Protein AF-A0A2V8MSC4-F1 (afdb_monomer_lite)

Foldseek 3Di:
DAWADDDPDPDIDGVVVVVVVVVQVVVLLVLLVVCVVVVHDLVRCQVPDDRPPVPPPDDFDPPCVTPSNVSVVSCVVVVD

pLDDT: mean 94.14, std 4.84, range [71.0, 98.19]

Radius of gyration: 14.25 Å; chains: 1; bounding box: 31×23×41 Å

Secondary structure (DSSP, 8-state):
---EE-SS-S-EE-HHHHHHHHHHHHHHHHHHHHHHHTT--HHHHHHH----TTSTT----SGGGHHHHHHHHHHHHHT-

Sequence (80 aa):
VDVIITGHSNTTMTPADLKEYADFNNDFVTWVQGEIKAGKTVDQAAMEYKIPDKYKGYTVSTFFGGIKGNIETAYKELKK

Structure (mmCIF, N/CA/C/O backbone):
data_AF-A0A2V8MSC4-F1
#
_entry.id   AF-A0A2V8MSC4-F1
#
loop_
_atom_site.group_PDB
_atom_site.id
_atom_site.type_symbol
_atom_site.label_atom_id
_atom_site.label_alt_id
_atom_site.label_comp_id
_atom_site.label_asym_id
_atom_site.label_entity_id
_atom_site.label_seq_id
_atom_site.pdbx_PDB_ins_code
_atom_site.Cartn_x
_atom_site.Cartn_y
_atom_site.Cartn_z
_atom_site.occupancy
_atom_site.B_iso_or_equiv
_atom_site.au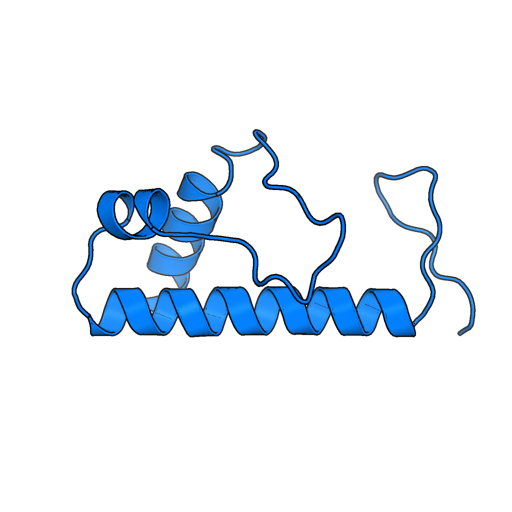th_seq_id
_atom_site.auth_comp_id
_atom_site.auth_asym_id
_atom_site.auth_atom_id
_atom_site.pdbx_PDB_model_num
ATOM 1 N N . VAL A 1 1 ? 1.055 -3.015 -25.869 1.00 75.44 1 VAL A N 1
ATOM 2 C CA . VAL A 1 1 ? 1.654 -1.785 -25.303 1.00 75.44 1 VAL A CA 1
ATOM 3 C C . VAL A 1 1 ? 2.838 -2.263 -24.513 1.00 75.44 1 VAL A C 1
ATOM 5 O O . VAL A 1 1 ? 2.618 -3.101 -23.655 1.00 75.44 1 VAL A O 1
ATOM 8 N N . ASP A 1 2 ? 4.042 -1.799 -24.827 1.00 87.62 2 ASP A N 1
ATOM 9 C CA . ASP A 1 2 ? 5.266 -2.440 -24.315 1.00 87.62 2 ASP A CA 1
ATOM 10 C C . ASP A 1 2 ? 5.993 -1.563 -23.292 1.00 87.62 2 ASP A C 1
ATOM 12 O O . ASP A 1 2 ? 6.709 -2.065 -22.431 1.00 87.62 2 ASP A O 1
ATOM 16 N N . VAL A 1 3 ? 5.750 -0.251 -23.349 1.00 94.00 3 VAL A N 1
ATOM 17 C CA . VAL A 1 3 ? 6.319 0.746 -22.444 1.00 94.00 3 VAL A CA 1
ATOM 18 C C . VAL A 1 3 ? 5.216 1.694 -21.997 1.00 94.00 3 VAL A C 1
ATOM 20 O O . VAL A 1 3 ? 4.414 2.169 -22.802 1.00 94.00 3 VAL A O 1
ATOM 23 N N . ILE A 1 4 ? 5.195 1.974 -20.702 1.00 94.12 4 ILE A N 1
ATOM 24 C CA . ILE A 1 4 ? 4.303 2.915 -20.039 1.00 94.12 4 ILE A CA 1
ATOM 25 C C . ILE A 1 4 ? 5.171 4.046 -19.487 1.00 94.12 4 ILE A C 1
ATOM 27 O O . ILE A 1 4 ? 6.108 3.810 -18.722 1.00 94.12 4 ILE A O 1
ATOM 31 N N . ILE A 1 5 ? 4.863 5.282 -19.877 1.00 93.88 5 ILE A N 1
ATOM 32 C CA . ILE A 1 5 ? 5.504 6.484 -19.336 1.00 93.88 5 ILE A CA 1
ATOM 33 C C . ILE A 1 5 ? 4.720 6.899 -18.091 1.00 93.88 5 ILE 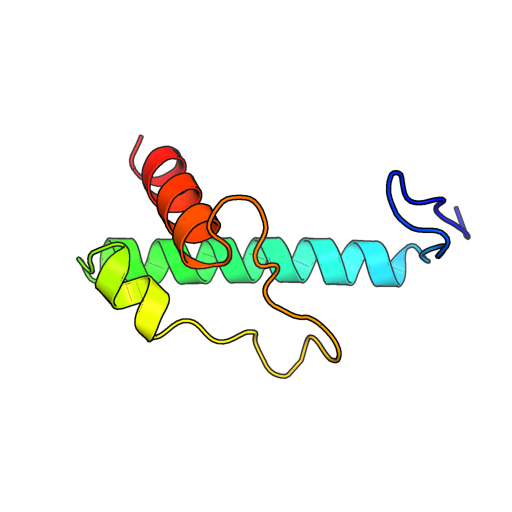A C 1
ATOM 35 O O . ILE A 1 5 ? 3.513 7.130 -18.165 1.00 93.88 5 ILE A O 1
ATOM 39 N N . THR A 1 6 ? 5.388 6.954 -16.940 1.00 91.12 6 THR A N 1
ATOM 40 C CA . THR A 1 6 ? 4.745 7.307 -15.668 1.00 91.12 6 THR A CA 1
ATOM 41 C C . THR A 1 6 ? 4.630 8.828 -15.506 1.00 91.12 6 THR A C 1
ATOM 43 O O . THR A 1 6 ? 5.401 9.585 -16.089 1.00 91.12 6 THR A O 1
ATOM 46 N N . GLY A 1 7 ? 3.643 9.299 -14.735 1.00 90.38 7 GLY A N 1
ATOM 47 C CA . GLY A 1 7 ? 3.343 10.736 -14.640 1.00 90.38 7 GLY A CA 1
ATOM 48 C C . GLY A 1 7 ? 4.264 11.551 -13.722 1.00 90.38 7 GLY A C 1
ATOM 49 O O . GLY A 1 7 ? 4.381 12.755 -13.906 1.00 90.38 7 GLY A O 1
ATOM 50 N N . HIS A 1 8 ? 4.903 10.916 -12.733 1.00 87.88 8 HIS A N 1
ATOM 51 C CA . HIS A 1 8 ? 5.711 11.595 -11.702 1.00 87.88 8 HIS A CA 1
ATOM 52 C C . HIS A 1 8 ? 7.035 10.868 -11.409 1.00 87.88 8 HIS A C 1
ATOM 54 O O . HIS A 1 8 ? 7.586 10.985 -10.316 1.00 87.88 8 HIS A O 1
ATOM 60 N N . SER A 1 9 ? 7.545 10.098 -12.371 1.00 84.12 9 SER A N 1
ATOM 61 C CA . SER A 1 9 ? 8.874 9.493 -12.298 1.00 84.12 9 SER A CA 1
ATOM 62 C C . SER A 1 9 ? 9.564 9.589 -13.654 1.00 84.12 9 SER A C 1
ATOM 64 O O . SER A 1 9 ? 8.924 9.539 -14.701 1.00 84.12 9 SER A O 1
ATOM 66 N N . ASN A 1 10 ? 10.894 9.684 -13.630 1.00 87.75 10 ASN A N 1
ATOM 67 C CA . ASN A 1 10 ? 11.722 9.588 -14.834 1.00 87.75 10 ASN A CA 1
ATOM 68 C C . ASN A 1 10 ? 11.915 8.126 -15.285 1.00 87.75 10 ASN A C 1
ATOM 70 O O . ASN A 1 10 ? 12.661 7.860 -16.225 1.00 87.75 10 ASN A O 1
ATOM 74 N N . THR A 1 11 ? 11.273 7.172 -14.601 1.00 88.06 11 THR A N 1
ATOM 75 C CA . THR A 1 11 ? 11.272 5.751 -14.949 1.00 88.06 11 THR A CA 1
ATOM 76 C C . THR A 1 11 ? 10.060 5.390 -15.800 1.00 88.06 11 THR A C 1
ATOM 78 O O . THR A 1 11 ? 8.946 5.890 -15.608 1.00 88.06 11 THR A O 1
ATOM 81 N N . THR A 1 12 ? 10.277 4.466 -16.727 1.00 92.94 12 THR A N 1
ATOM 82 C CA . THR A 1 12 ? 9.218 3.804 -17.485 1.00 92.94 12 THR A CA 1
ATOM 83 C C . THR A 1 12 ? 8.841 2.483 -16.817 1.00 92.94 12 THR A C 1
ATOM 85 O O . THR A 1 12 ? 9.606 1.935 -16.025 1.00 92.94 12 THR A O 1
ATOM 88 N N . MET A 1 13 ? 7.638 1.996 -17.107 1.00 93.69 13 MET A N 1
ATOM 89 C CA . MET A 1 13 ? 7.127 0.710 -16.633 1.00 93.69 13 MET A CA 1
ATOM 90 C C . MET A 1 13 ? 6.784 -0.186 -17.818 1.00 93.69 13 MET A C 1
ATOM 92 O O . MET A 1 13 ? 6.432 0.289 -18.898 1.00 93.69 13 MET A O 1
ATOM 96 N N . THR A 1 14 ? 6.832 -1.490 -17.602 1.00 96.00 14 THR A N 1
ATOM 97 C CA . THR A 1 14 ? 6.230 -2.486 -18.486 1.00 96.00 14 THR A CA 1
ATOM 98 C C . THR A 1 14 ? 4.780 -2.763 -18.060 1.00 96.00 14 THR A C 1
ATOM 100 O O . THR A 1 14 ? 4.380 -2.443 -16.935 1.00 96.00 14 THR A O 1
ATOM 103 N N . PRO A 1 15 ? 3.956 -3.407 -18.907 1.00 95.94 15 PRO A N 1
ATOM 104 C CA . PRO A 1 15 ? 2.639 -3.889 -18.485 1.00 95.94 15 PRO A CA 1
ATOM 105 C C . PRO A 1 15 ? 2.684 -4.857 -17.297 1.00 95.94 15 PRO A C 1
ATOM 107 O O . PRO A 1 15 ? 1.734 -4.901 -16.517 1.00 95.94 15 PRO A O 1
ATOM 110 N N . ALA A 1 16 ? 3.768 -5.628 -17.155 1.00 95.50 16 ALA A N 1
ATOM 111 C CA . ALA A 1 16 ? 3.948 -6.538 -16.028 1.00 95.50 16 ALA A CA 1
ATOM 112 C C . ALA A 1 16 ? 4.125 -5.763 -14.715 1.00 95.50 16 ALA A C 1
ATOM 114 O O . ALA A 1 16 ? 3.462 -6.088 -13.733 1.00 95.50 16 ALA A O 1
ATOM 115 N N . ASP A 1 17 ? 4.914 -4.684 -14.726 1.00 94.62 17 ASP A N 1
ATOM 116 C CA . ASP A 1 17 ? 5.082 -3.811 -13.557 1.00 94.62 17 ASP A CA 1
ATOM 117 C C . ASP A 1 17 ? 3.756 -3.142 -13.172 1.00 94.62 17 ASP A C 1
ATOM 119 O O . ASP A 1 17 ? 3.422 -3.030 -11.994 1.00 94.62 17 ASP A O 1
ATOM 123 N N . LEU A 1 18 ? 2.956 -2.725 -14.165 1.00 94.31 18 LEU A N 1
ATOM 124 C CA . LEU A 1 18 ? 1.633 -2.151 -13.904 1.00 94.31 18 LEU A CA 1
ATOM 125 C C . LEU A 1 18 ? 0.693 -3.184 -13.277 1.00 94.31 18 LEU A C 1
ATOM 127 O O . LEU A 1 18 ? -0.069 -2.853 -12.367 1.00 94.31 18 LEU A O 1
ATOM 131 N N . LYS A 1 19 ? 0.746 -4.433 -13.748 1.00 96.06 19 LYS A N 1
ATOM 132 C CA . LYS A 1 19 ? -0.017 -5.521 -13.142 1.00 96.06 19 LYS A CA 1
ATOM 133 C C . LYS A 1 19 ? 0.421 -5.769 -11.697 1.00 96.06 19 LYS A C 1
ATOM 135 O O . LYS A 1 19 ? -0.448 -5.876 -10.839 1.00 96.06 19 LYS A O 1
ATOM 140 N N . GLU A 1 20 ? 1.721 -5.815 -11.417 1.00 96.81 20 GLU A N 1
ATOM 141 C CA . GLU A 1 20 ? 2.222 -5.968 -10.047 1.00 96.81 20 GLU A CA 1
ATOM 142 C C . GLU A 1 20 ? 1.758 -4.815 -9.148 1.00 96.81 20 GLU A C 1
ATOM 144 O O . GLU A 1 20 ? 1.293 -5.047 -8.034 1.00 96.81 20 GLU A O 1
ATOM 149 N N . TYR A 1 21 ? 1.791 -3.581 -9.652 1.00 94.81 21 TYR A N 1
ATOM 150 C CA . TYR A 1 21 ? 1.289 -2.420 -8.924 1.00 94.81 21 TYR A CA 1
ATOM 151 C C . TYR A 1 21 ? -0.220 -2.512 -8.640 1.00 94.81 21 TYR A C 1
ATOM 153 O O . TYR A 1 21 ? -0.677 -2.163 -7.549 1.00 94.81 21 TYR A O 1
ATOM 161 N N . ALA A 1 22 ? -1.013 -3.003 -9.595 1.00 96.56 22 ALA A N 1
ATOM 162 C CA . ALA A 1 22 ? -2.437 -3.252 -9.382 1.00 96.56 22 ALA A CA 1
ATOM 163 C C . ALA A 1 22 ? -2.668 -4.355 -8.334 1.00 96.56 22 ALA A C 1
ATOM 165 O O . ALA A 1 22 ? -3.502 -4.191 -7.442 1.00 96.56 22 ALA A O 1
ATOM 166 N N . ASP A 1 23 ? -1.896 -5.442 -8.397 1.00 98.00 23 ASP A N 1
ATOM 167 C CA . ASP A 1 23 ? -1.952 -6.541 -7.430 1.00 98.00 23 ASP A CA 1
ATOM 168 C C . ASP A 1 23 ? -1.571 -6.051 -6.015 1.00 98.00 23 ASP A C 1
ATOM 170 O O . ASP A 1 23 ? -2.261 -6.377 -5.048 1.00 98.00 23 ASP A O 1
ATOM 174 N N . PHE A 1 24 ? -0.563 -5.178 -5.888 1.00 97.62 24 PHE A N 1
ATOM 175 C CA . PHE A 1 24 ? -0.190 -4.535 -4.622 1.00 97.62 24 PHE A CA 1
ATOM 176 C C . PHE A 1 24 ? -1.348 -3.740 -4.011 1.00 97.62 24 PHE A C 1
ATOM 178 O O . PHE A 1 24 ? -1.645 -3.889 -2.824 1.00 97.62 24 PHE A O 1
ATOM 185 N N . ASN A 1 25 ? -2.028 -2.916 -4.812 1.00 96.44 25 ASN A N 1
ATOM 186 C CA . ASN A 1 25 ? -3.162 -2.129 -4.325 1.00 96.44 25 ASN A CA 1
ATOM 187 C C . ASN A 1 25 ? -4.339 -3.025 -3.905 1.00 96.44 25 ASN A C 1
ATOM 189 O O . ASN A 1 25 ? -4.976 -2.761 -2.884 1.00 96.44 25 ASN A O 1
ATOM 193 N N . ASN A 1 26 ? -4.602 -4.107 -4.643 1.00 97.56 26 ASN A N 1
ATOM 194 C CA . ASN A 1 26 ? -5.644 -5.074 -4.292 1.00 97.56 26 ASN A CA 1
ATOM 195 C C . ASN A 1 26 ? -5.342 -5.797 -2.972 1.00 97.56 26 ASN A C 1
ATOM 197 O O . ASN A 1 26 ? -6.233 -5.949 -2.132 1.00 97.56 26 ASN A O 1
ATOM 201 N N . ASP A 1 27 ? -4.091 -6.206 -2.759 1.00 97.81 27 ASP A N 1
ATOM 202 C CA . ASP A 1 27 ? -3.660 -6.822 -1.503 1.00 97.81 27 ASP A CA 1
ATOM 203 C C . ASP A 1 27 ? -3.758 -5.842 -0.333 1.00 97.81 27 ASP A C 1
ATOM 205 O O . ASP A 1 27 ? -4.251 -6.209 0.734 1.00 97.81 27 ASP A O 1
ATOM 209 N N . PHE A 1 28 ? -3.339 -4.588 -0.533 1.00 97.50 28 PHE A N 1
ATOM 210 C CA . PHE A 1 28 ? -3.462 -3.534 0.473 1.00 97.50 28 PHE A CA 1
ATOM 211 C C . PHE A 1 28 ? -4.922 -3.332 0.892 1.00 97.50 28 PHE A C 1
ATOM 213 O O . PHE A 1 28 ? -5.234 -3.361 2.082 1.00 97.50 28 PHE A O 1
ATOM 220 N N . VAL A 1 29 ? -5.835 -3.192 -0.074 1.00 97.12 29 VAL A N 1
ATOM 221 C CA . VAL A 1 29 ? -7.273 -3.044 0.195 1.00 97.12 29 VAL A CA 1
ATOM 222 C C . VAL A 1 29 ? -7.830 -4.276 0.908 1.00 97.12 29 VAL A C 1
ATOM 224 O O . VAL A 1 29 ? -8.550 -4.132 1.894 1.00 97.12 29 VAL A O 1
ATOM 227 N N . THR A 1 30 ? -7.472 -5.481 0.459 1.00 98.00 30 THR A N 1
ATOM 228 C CA . THR A 1 30 ? -7.905 -6.741 1.087 1.00 98.00 30 THR A CA 1
ATOM 229 C C . THR A 1 30 ? -7.449 -6.820 2.543 1.00 98.00 30 THR A C 1
ATOM 231 O O . THR A 1 30 ? -8.231 -7.181 3.426 1.00 98.00 30 THR A O 1
ATOM 234 N N . TRP A 1 31 ? -6.202 -6.435 2.812 1.00 98.19 31 TRP A N 1
ATOM 235 C CA . TRP A 1 31 ? -5.656 -6.384 4.161 1.00 98.19 31 TRP A CA 1
ATOM 236 C C . TRP A 1 31 ? -6.400 -5.359 5.028 1.00 98.19 31 TRP A C 1
ATOM 238 O O . TRP A 1 31 ? -6.878 -5.713 6.104 1.00 98.19 31 TRP A O 1
ATOM 248 N N . VAL A 1 32 ? -6.617 -4.132 4.533 1.00 97.88 32 VAL A N 1
ATOM 249 C CA . VAL A 1 32 ? -7.374 -3.093 5.258 1.00 97.88 32 VAL A CA 1
ATOM 250 C C . VAL A 1 32 ? -8.798 -3.558 5.583 1.00 97.88 32 VAL A C 1
ATOM 252 O O . VAL A 1 32 ? -9.278 -3.356 6.698 1.00 97.88 32 VAL A O 1
ATOM 255 N N . GLN A 1 33 ? -9.484 -4.216 4.644 1.00 97.69 33 GLN A N 1
ATOM 256 C CA . GLN A 1 33 ? -10.807 -4.797 4.897 1.00 97.69 33 GLN A CA 1
ATOM 257 C C . GLN A 1 33 ? -10.773 -5.837 6.026 1.00 97.69 33 GLN A C 1
ATOM 259 O O . GLN A 1 33 ? -11.713 -5.905 6.820 1.00 97.69 33 GLN A O 1
ATOM 264 N N . GLY A 1 34 ? -9.709 -6.640 6.107 1.00 97.94 34 GLY A N 1
ATOM 265 C CA . GLY A 1 34 ? -9.477 -7.576 7.207 1.00 97.94 34 GLY A CA 1
ATOM 266 C C . GLY A 1 34 ? -9.360 -6.867 8.556 1.00 97.94 34 GLY A C 1
ATOM 267 O O . GLY A 1 34 ? -10.049 -7.242 9.503 1.00 97.94 34 GLY A O 1
ATOM 268 N N . GLU A 1 35 ? -8.580 -5.790 8.625 1.00 98.00 35 GLU A N 1
ATOM 269 C CA . GLU A 1 35 ? -8.389 -4.999 9.848 1.00 98.00 35 GLU A CA 1
ATOM 270 C C . GLU A 1 35 ? -9.683 -4.298 10.298 1.00 98.00 35 GLU A C 1
ATOM 272 O O . GLU A 1 35 ? -10.004 -4.269 11.490 1.00 98.00 35 GLU A O 1
ATOM 277 N N . ILE A 1 36 ? -10.482 -3.803 9.343 1.00 97.00 36 ILE A N 1
ATOM 278 C CA . ILE A 1 36 ? -11.818 -3.252 9.607 1.00 97.00 36 ILE A CA 1
ATOM 279 C C . ILE A 1 36 ? -12.733 -4.322 10.208 1.00 97.00 36 ILE A C 1
ATOM 281 O O . ILE A 1 36 ? -13.391 -4.063 11.216 1.00 97.00 36 ILE A O 1
ATOM 285 N N . LYS A 1 37 ? -12.769 -5.522 9.614 1.00 97.00 37 LYS A N 1
ATOM 286 C CA . LYS A 1 37 ? -13.568 -6.654 10.117 1.00 97.00 37 LYS A CA 1
ATOM 287 C C . LYS A 1 37 ? -13.094 -7.126 11.491 1.00 97.00 37 LYS A C 1
ATOM 289 O O . LYS A 1 37 ? -13.918 -7.530 12.303 1.00 97.00 37 LYS A O 1
ATOM 294 N N . ALA A 1 38 ? -11.795 -7.028 11.766 1.00 97.19 38 ALA A N 1
ATOM 295 C CA . ALA A 1 38 ? -11.204 -7.304 13.072 1.00 97.19 38 ALA A CA 1
ATOM 296 C C . ALA A 1 38 ? -11.488 -6.207 14.119 1.00 97.19 38 ALA A C 1
ATOM 298 O O . ALA A 1 38 ? -11.095 -6.352 15.275 1.00 97.19 38 ALA A O 1
ATOM 299 N N . GLY A 1 39 ? -12.159 -5.111 13.742 1.00 96.81 39 GLY A N 1
ATOM 300 C CA . GLY A 1 39 ? -12.538 -4.030 14.653 1.00 96.81 39 GLY A CA 1
ATOM 301 C C . GLY A 1 39 ? -11.384 -3.110 15.058 1.00 96.81 39 GLY A C 1
ATOM 302 O O . GLY A 1 39 ? -11.540 -2.320 15.989 1.00 96.81 39 GLY A O 1
ATOM 303 N N . LYS A 1 40 ? -10.237 -3.183 14.374 1.00 97.75 40 L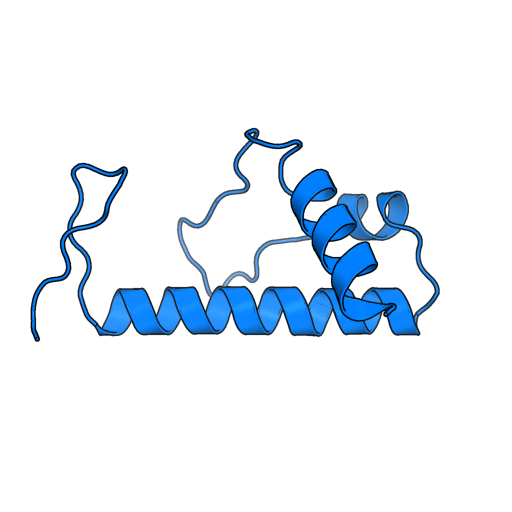YS A N 1
ATOM 304 C CA . LYS A 1 40 ? -9.058 -2.376 14.706 1.00 97.75 40 LYS A CA 1
ATOM 305 C C . LYS A 1 40 ? -9.226 -0.921 14.290 1.00 97.75 40 LYS A C 1
ATOM 307 O O . LYS A 1 40 ? -9.842 -0.612 13.264 1.00 97.75 40 LYS A O 1
ATOM 312 N N . THR A 1 41 ? -8.637 -0.016 15.066 1.00 97.25 41 THR A N 1
ATOM 313 C CA . THR A 1 41 ? -8.531 1.405 14.713 1.00 97.25 41 THR A CA 1
ATOM 314 C C . THR A 1 41 ? -7.463 1.629 13.640 1.00 97.25 41 THR A C 1
ATOM 316 O O . THR A 1 41 ? -6.598 0.783 13.416 1.00 97.25 41 THR A O 1
ATOM 319 N N . VAL A 1 42 ? -7.496 2.797 12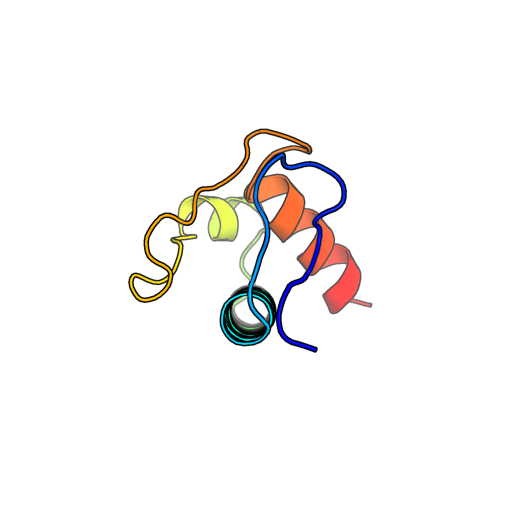.990 1.00 97.25 42 VAL A N 1
ATOM 320 C CA . VAL A 1 42 ? -6.479 3.196 12.000 1.00 97.25 42 VAL A CA 1
ATOM 321 C C . VAL A 1 42 ? -5.071 3.168 12.602 1.00 97.25 42 VAL A C 1
ATOM 323 O O . VAL A 1 42 ? -4.140 2.715 11.945 1.00 97.25 42 VAL A O 1
ATOM 326 N N . ASP A 1 43 ? -4.914 3.612 13.852 1.00 97.31 43 ASP A N 1
ATOM 327 C CA . ASP A 1 43 ? -3.617 3.618 14.537 1.00 97.31 43 ASP A CA 1
ATOM 328 C C . ASP A 1 43 ? -3.088 2.204 14.781 1.00 97.31 43 ASP A C 1
ATOM 330 O O . ASP A 1 43 ? -1.913 1.940 14.540 1.00 97.31 43 ASP A O 1
ATOM 334 N N . GLN A 1 44 ? -3.957 1.285 15.212 1.00 97.94 44 GLN A N 1
ATOM 335 C CA . GLN A 1 44 ? -3.594 -0.119 15.416 1.00 97.94 44 GLN A CA 1
ATOM 336 C C . GLN A 1 44 ? -3.151 -0.767 14.104 1.00 97.94 44 GLN A C 1
ATOM 338 O O . GLN A 1 44 ? -2.052 -1.309 14.033 1.00 97.94 44 GLN A O 1
ATOM 343 N N . ALA A 1 45 ? -3.954 -0.622 13.049 1.00 97.62 45 ALA A N 1
ATOM 344 C CA . ALA A 1 45 ? -3.619 -1.141 11.729 1.00 97.62 45 ALA A CA 1
ATOM 345 C C . ALA A 1 45 ? -2.290 -0.548 11.213 1.00 97.62 45 ALA A C 1
ATOM 347 O O . ALA A 1 45 ? -1.406 -1.276 10.766 1.00 97.62 45 ALA A O 1
ATOM 348 N N . ALA A 1 46 ? -2.091 0.768 11.324 1.00 96.62 46 ALA A N 1
ATOM 349 C CA . ALA A 1 46 ? -0.878 1.423 10.834 1.00 96.62 46 ALA A CA 1
ATOM 350 C C . ALA A 1 46 ? 0.408 0.952 11.533 1.00 96.62 46 ALA A C 1
ATOM 352 O O . ALA A 1 46 ? 1.447 0.881 10.881 1.00 96.62 46 ALA A O 1
ATOM 353 N N . MET A 1 47 ? 0.352 0.616 12.827 1.00 96.31 47 MET A N 1
ATOM 354 C CA . MET A 1 47 ? 1.501 0.055 13.554 1.00 96.31 47 MET A CA 1
ATOM 355 C C . MET A 1 47 ? 1.856 -1.368 13.104 1.00 96.31 47 MET A C 1
ATOM 357 O O . MET A 1 47 ? 3.009 -1.779 13.219 1.00 96.31 47 MET A O 1
ATOM 361 N N . GLU A 1 48 ? 0.876 -2.123 12.612 1.00 96.25 48 GLU A N 1
ATOM 362 C CA . GLU A 1 48 ? 1.050 -3.519 12.208 1.00 96.25 48 GLU A CA 1
ATOM 363 C C . GLU A 1 48 ? 1.370 -3.684 10.721 1.00 96.25 48 GLU A C 1
ATOM 365 O O . GLU A 1 48 ? 1.917 -4.717 10.321 1.00 96.25 48 GLU A O 1
ATOM 370 N N . TYR A 1 49 ? 1.039 -2.685 9.900 1.00 96.50 49 TYR A N 1
ATOM 371 C CA . TYR A 1 49 ? 1.183 -2.800 8.459 1.00 96.50 49 TYR A CA 1
ATOM 372 C C . TYR A 1 49 ? 2.632 -3.037 8.038 1.00 96.50 49 TYR A C 1
ATOM 374 O O . TYR A 1 49 ? 3.556 -2.301 8.397 1.00 96.50 49 TYR A O 1
ATOM 382 N N . LYS A 1 50 ? 2.802 -4.033 7.170 1.00 95.69 50 LYS A N 1
ATOM 383 C CA . LYS A 1 50 ? 4.043 -4.309 6.456 1.00 95.69 50 LYS A CA 1
ATOM 384 C C . LYS A 1 50 ? 3.726 -4.535 4.991 1.00 95.69 50 LYS A C 1
ATOM 386 O O . LYS A 1 50 ? 2.729 -5.171 4.655 1.00 95.69 50 LYS A O 1
ATOM 391 N N . ILE A 1 51 ? 4.601 -4.036 4.125 1.00 96.12 51 ILE A N 1
ATOM 392 C CA . ILE A 1 51 ? 4.542 -4.350 2.699 1.00 96.12 51 ILE A CA 1
ATOM 393 C C . ILE A 1 51 ? 4.825 -5.854 2.548 1.00 96.12 51 ILE A C 1
ATOM 395 O O . ILE A 1 51 ? 5.825 -6.316 3.097 1.00 96.12 51 ILE A O 1
ATOM 399 N N . PRO A 1 52 ? 3.981 -6.623 1.836 1.00 96.25 52 PRO A N 1
ATOM 400 C CA . PRO A 1 52 ? 4.248 -8.036 1.596 1.00 96.25 52 PRO A CA 1
ATOM 401 C C . PRO A 1 52 ? 5.593 -8.253 0.890 1.00 96.25 52 PRO A C 1
ATOM 403 O O . PRO A 1 52 ? 5.867 -7.606 -0.119 1.00 96.25 52 PRO A O 1
ATOM 406 N N . ASP A 1 53 ? 6.388 -9.221 1.358 1.00 95.12 53 ASP A N 1
ATOM 407 C CA . ASP A 1 53 ? 7.769 -9.472 0.893 1.00 95.12 53 ASP A CA 1
ATOM 408 C C . ASP A 1 53 ? 7.901 -9.731 -0.621 1.00 95.12 53 ASP A C 1
ATOM 410 O O . ASP A 1 53 ? 8.980 -9.576 -1.200 1.00 95.12 53 ASP A O 1
ATOM 414 N N . LYS A 1 54 ? 6.804 -10.128 -1.282 1.00 94.94 54 LYS A N 1
ATOM 415 C CA . LYS A 1 54 ? 6.758 -10.322 -2.738 1.00 94.94 54 LYS A CA 1
ATOM 416 C C . LYS A 1 54 ? 6.933 -9.018 -3.528 1.00 94.94 54 LYS A C 1
ATOM 418 O O . LYS A 1 54 ? 7.433 -9.078 -4.645 1.00 94.94 54 LYS A O 1
ATOM 423 N N . TYR A 1 55 ? 6.594 -7.865 -2.949 1.00 96.38 55 TYR A N 1
ATOM 424 C CA . TYR A 1 55 ? 6.727 -6.549 -3.582 1.00 96.38 55 TYR A CA 1
ATOM 425 C C . TYR A 1 55 ? 8.100 -5.945 -3.283 1.00 96.38 55 TYR A C 1
ATOM 427 O O . TYR A 1 55 ? 8.271 -5.063 -2.437 1.00 96.38 55 TYR A O 1
ATOM 435 N N . LYS A 1 56 ? 9.122 -6.470 -3.960 1.00 92.31 56 LYS A N 1
ATOM 436 C CA . LYS A 1 56 ? 10.514 -6.074 -3.724 1.00 92.31 56 LYS A CA 1
ATOM 437 C C . LYS A 1 56 ? 10.752 -4.624 -4.143 1.00 92.31 56 LYS A C 1
ATOM 439 O O . LYS A 1 56 ? 10.373 -4.209 -5.229 1.00 92.31 56 LYS A O 1
ATOM 444 N N . GLY A 1 57 ? 11.426 -3.861 -3.285 1.00 91.06 57 GLY A N 1
ATOM 445 C CA . GLY A 1 57 ? 11.761 -2.457 -3.551 1.00 91.06 57 GLY A CA 1
ATOM 446 C C . GLY A 1 57 ? 10.617 -1.467 -3.310 1.00 91.06 57 GLY A C 1
ATOM 447 O O . GLY A 1 57 ? 10.844 -0.260 -3.382 1.00 91.06 57 GLY A O 1
ATOM 448 N N . TYR A 1 58 ? 9.416 -1.942 -2.969 1.00 94.06 58 TYR A N 1
ATOM 449 C CA . TYR A 1 58 ? 8.320 -1.068 -2.568 1.00 94.06 58 TYR A CA 1
ATOM 450 C C . TYR A 1 58 ? 8.623 -0.453 -1.202 1.00 94.06 58 TYR A C 1
ATOM 452 O O . TYR A 1 58 ? 9.134 -1.111 -0.294 1.00 94.06 58 TYR A O 1
ATOM 460 N N . THR A 1 59 ? 8.290 0.826 -1.051 1.00 92.50 59 THR A N 1
ATOM 461 C CA . THR A 1 59 ? 8.502 1.578 0.186 1.00 92.50 59 THR A CA 1
ATOM 462 C C . THR A 1 59 ? 7.267 2.393 0.531 1.00 92.50 59 THR A C 1
ATOM 464 O O . THR A 1 59 ? 6.479 2.782 -0.333 1.00 92.50 59 THR A O 1
ATOM 467 N N . VAL A 1 60 ? 7.083 2.643 1.825 1.00 88.88 60 VAL A N 1
ATOM 468 C CA . VAL A 1 60 ? 6.049 3.559 2.293 1.00 88.88 60 VAL A CA 1
ATOM 469 C C . VAL A 1 60 ? 6.547 4.982 2.079 1.00 88.88 60 VAL A C 1
ATOM 471 O O . VAL A 1 60 ? 7.525 5.412 2.686 1.00 88.88 60 VAL A O 1
ATOM 474 N N . SER A 1 61 ? 5.844 5.716 1.224 1.00 86.69 61 SER A N 1
ATOM 475 C CA . SER A 1 61 ? 6.018 7.157 1.076 1.00 86.69 61 SER A CA 1
ATOM 476 C C . SER A 1 61 ? 5.702 7.885 2.388 1.00 86.69 61 SER A C 1
ATOM 478 O O . SER A 1 61 ? 4.818 7.466 3.128 1.00 86.69 61 SER A O 1
ATOM 480 N N . THR A 1 62 ? 6.384 8.995 2.673 1.00 88.00 62 THR A N 1
ATOM 481 C CA . THR A 1 62 ? 6.034 9.903 3.783 1.00 88.00 62 THR A CA 1
ATOM 482 C C . THR A 1 62 ? 5.044 10.995 3.363 1.00 88.00 62 THR A C 1
ATOM 484 O O . THR A 1 62 ? 4.523 11.718 4.214 1.00 88.00 62 THR A O 1
ATOM 487 N N . PHE A 1 63 ? 4.744 11.112 2.063 1.00 86.81 63 PHE A N 1
ATOM 488 C CA . PHE A 1 63 ? 3.751 12.050 1.542 1.00 86.81 63 PHE A CA 1
ATOM 489 C C . PHE A 1 63 ? 2.335 11.667 1.994 1.00 86.81 63 PHE A C 1
ATOM 491 O O . PHE A 1 63 ? 2.040 10.495 2.214 1.00 86.81 63 PHE A O 1
ATOM 498 N N . PHE A 1 64 ? 1.458 12.666 2.135 1.00 86.38 64 PHE A N 1
ATOM 499 C CA . PHE A 1 64 ? 0.050 12.490 2.526 1.00 86.38 64 PHE A CA 1
ATOM 500 C C . PHE A 1 64 ? -0.171 11.681 3.822 1.00 86.38 64 PHE A C 1
ATOM 502 O O . PHE A 1 64 ? -1.1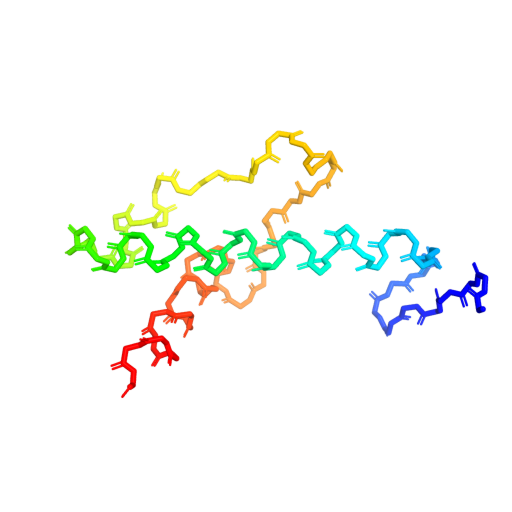60 10.969 3.960 1.00 86.38 64 PHE A O 1
ATOM 509 N N . GLY A 1 65 ? 0.743 11.787 4.792 1.00 91.31 65 GLY A N 1
ATOM 510 C CA . GLY A 1 65 ? 0.648 11.041 6.056 1.00 91.31 65 GLY A CA 1
ATOM 511 C C . GLY A 1 65 ? 1.095 9.577 5.952 1.00 91.31 65 GLY A C 1
ATOM 512 O O . GLY A 1 65 ? 0.870 8.794 6.877 1.00 91.31 65 GLY A O 1
ATOM 513 N N . GLY A 1 66 ? 1.727 9.212 4.835 1.00 94.38 66 GLY A N 1
ATOM 514 C CA . GLY A 1 66 ? 2.287 7.898 4.562 1.00 94.38 66 GLY A CA 1
ATOM 515 C C . GLY A 1 66 ? 1.294 6.758 4.717 1.00 94.38 66 GLY A C 1
ATOM 516 O O . GLY A 1 66 ? 0.119 6.886 4.374 1.00 94.38 66 GLY A O 1
ATOM 517 N N . ILE A 1 67 ? 1.754 5.619 5.239 1.00 95.25 67 ILE A N 1
ATOM 518 C CA . ILE A 1 67 ? 0.892 4.439 5.346 1.00 95.25 67 ILE A CA 1
ATOM 519 C C . ILE A 1 67 ? -0.338 4.688 6.221 1.00 95.25 67 ILE A C 1
ATOM 521 O O . ILE A 1 67 ? -1.429 4.249 5.869 1.00 95.25 67 ILE A O 1
ATOM 525 N N . LYS A 1 68 ? -0.195 5.445 7.316 1.00 96.50 68 LYS A N 1
ATOM 526 C CA . LYS A 1 68 ? -1.326 5.786 8.181 1.00 96.50 68 LYS A CA 1
ATOM 527 C C . LYS A 1 68 ? -2.377 6.593 7.416 1.00 96.50 68 LYS A C 1
ATOM 529 O O . LYS A 1 68 ? -3.555 6.270 7.516 1.00 96.50 68 LYS A O 1
ATOM 534 N N . GLY A 1 69 ? -1.963 7.582 6.621 1.00 96.88 69 GLY A N 1
ATOM 535 C CA . GLY A 1 69 ? -2.876 8.367 5.781 1.00 96.88 69 GLY A CA 1
ATOM 536 C C . GLY A 1 69 ? -3.584 7.525 4.713 1.00 96.88 69 GLY A C 1
ATOM 537 O O . GLY A 1 69 ? -4.795 7.661 4.511 1.00 96.88 69 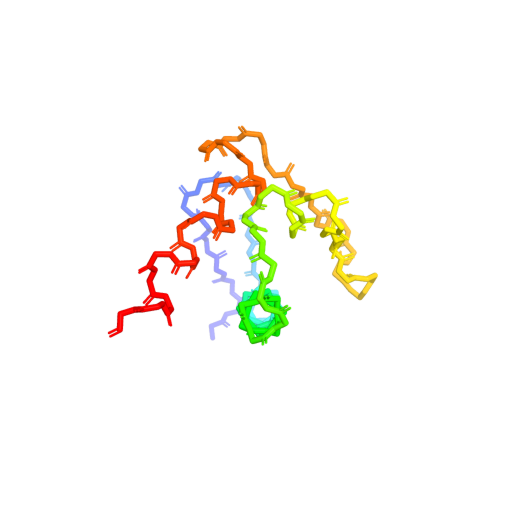GLY A O 1
ATOM 538 N N . ASN A 1 70 ? -2.864 6.589 4.088 1.00 95.88 70 ASN A N 1
ATOM 539 C CA . ASN A 1 70 ? -3.450 5.644 3.132 1.00 95.88 70 ASN A CA 1
ATOM 540 C C . ASN A 1 70 ? -4.491 4.733 3.801 1.00 95.88 70 ASN A C 1
ATOM 542 O O . ASN A 1 70 ? -5.586 4.555 3.267 1.00 95.88 70 ASN A O 1
ATOM 546 N N . ILE A 1 71 ? -4.179 4.190 4.983 1.00 97.06 71 ILE A N 1
ATOM 547 C CA . ILE A 1 71 ? -5.102 3.355 5.764 1.00 97.06 71 ILE A CA 1
ATOM 548 C C . ILE A 1 71 ? -6.318 4.171 6.204 1.00 97.06 71 ILE A C 1
ATOM 550 O O . ILE A 1 71 ? -7.441 3.703 6.059 1.00 97.06 71 ILE A O 1
ATOM 554 N N . GLU A 1 72 ? -6.128 5.398 6.694 1.00 97.12 72 GLU A N 1
ATOM 555 C CA . GLU A 1 72 ? -7.229 6.277 7.097 1.00 97.12 72 GLU A CA 1
ATOM 556 C C . GLU A 1 72 ? -8.197 6.536 5.937 1.00 97.12 72 GLU A C 1
ATOM 558 O O . GLU A 1 72 ? -9.415 6.446 6.102 1.00 97.12 72 GLU A O 1
ATOM 563 N N . THR A 1 73 ? -7.654 6.814 4.751 1.00 96.69 73 THR A N 1
ATOM 564 C CA . THR A 1 73 ? -8.441 7.011 3.531 1.00 96.69 73 THR A CA 1
ATOM 565 C C . THR A 1 73 ? -9.195 5.738 3.161 1.00 96.69 73 THR A C 1
ATOM 567 O O . THR A 1 73 ? -10.409 5.777 2.979 1.00 96.69 73 THR A O 1
ATOM 570 N N . ALA A 1 74 ? -8.517 4.588 3.137 1.00 96.56 74 ALA A N 1
ATOM 571 C CA . ALA A 1 74 ? -9.152 3.309 2.839 1.00 96.56 74 ALA A CA 1
ATOM 572 C C . ALA A 1 74 ? -10.263 2.964 3.848 1.00 96.56 74 ALA A C 1
ATOM 574 O O . ALA A 1 74 ? -11.338 2.531 3.447 1.00 96.56 74 ALA A O 1
ATOM 575 N N . TYR A 1 75 ? -10.068 3.231 5.142 1.00 97.31 75 TYR A N 1
ATOM 576 C CA . TYR A 1 75 ? -11.103 3.066 6.167 1.00 97.31 75 TYR A CA 1
ATOM 577 C C . TYR A 1 75 ? -12.336 3.931 5.897 1.00 97.31 75 TYR A C 1
ATOM 579 O O . TYR A 1 75 ? -13.458 3.451 6.055 1.00 97.31 75 TYR A O 1
ATOM 587 N N . LYS A 1 76 ? -12.144 5.196 5.506 1.00 96.75 76 LYS A N 1
ATOM 588 C CA . LYS A 1 76 ? -13.246 6.112 5.178 1.00 96.75 76 LYS A CA 1
ATOM 589 C C . LYS A 1 76 ? -14.006 5.673 3.930 1.00 96.75 76 LYS A C 1
ATOM 591 O O . LYS A 1 76 ? -15.218 5.831 3.898 1.00 96.75 76 LYS A O 1
ATOM 596 N N . GLU A 1 77 ? -13.319 5.136 2.926 1.00 95.69 77 GLU A N 1
ATOM 597 C CA . GLU A 1 77 ? -13.951 4.688 1.680 1.00 95.69 77 GLU A CA 1
ATOM 598 C C . GLU A 1 77 ? -14.652 3.329 1.821 1.00 95.69 77 GLU A C 1
ATOM 600 O O . GLU A 1 77 ? -15.736 3.146 1.282 1.00 95.69 77 GLU A O 1
ATOM 605 N N . LEU A 1 78 ? -14.079 2.391 2.581 1.00 94.38 78 LEU A N 1
ATOM 606 C CA . LEU A 1 78 ? -14.583 1.016 2.712 1.00 94.38 78 LEU A CA 1
ATOM 607 C C . LEU A 1 78 ? -15.673 0.831 3.780 1.00 94.38 78 LEU A C 1
ATOM 609 O O . LEU A 1 78 ? -16.279 -0.235 3.841 1.00 94.38 78 LEU A O 1
ATOM 613 N N . LYS A 1 79 ? -15.886 1.822 4.654 1.00 87.00 79 LYS A N 1
ATOM 614 C CA . LYS A 1 79 ? -16.951 1.811 5.678 1.00 87.00 79 LYS A CA 1
ATOM 615 C C . LYS A 1 79 ? -18.224 2.556 5.257 1.00 87.00 79 LYS A C 1
ATOM 617 O O . LYS A 1 79 ? -19.121 2.698 6.087 1.00 87.00 79 LYS A O 1
ATOM 622 N N . LYS A 1 80 ? -18.271 3.075 4.030 1.00 71.00 80 LYS A N 1
ATOM 623 C CA . LYS A 1 80 ? -19.497 3.624 3.435 1.00 71.00 80 LYS A CA 1
ATOM 624 C C . LYS A 1 80 ? -20.423 2.485 3.022 1.00 71.00 80 LYS A C 1
ATOM 626 O O . LYS A 1 80 ? -21.646 2.680 3.166 1.00 71.00 80 LYS A O 1
#